Protein 8QLX (pdb70)

B-factor: mean 40.54, std 14.04, range [8.07, 87.46]

Sequence (138 aa):
NTVSIPCHHIRLGDILLLQGRPCQVIRISTSAATGQHRYLGVDLFTKELREESSSISTPSPSVVVQTMCGPVFKQYRVLDMQAGHIVAMTETGDVKQNLPVSEQSNLYERLQRAFESGSVRALVVSDNGRELVCDMAV

Secondary structure (P-SEA, 3-state):
cbbbbbccccccccccccccccccccbbbbbccccbbbbbbccccccbbbbbbbbbbbccccbbbbbbbbcbbbbbbbcccccccccccccccccccbbbbbcccaaaaaaaaaaacccbbbbccccccccccccccc

InterPro domains:
  IPR001884 Translation elongation factor IF5A-like [PTHR11673] (33-179)
  IPR008991 Translation protein SH3-like domain superfamily [SSF50104] (34-106)
  IPR012340 Nucleic acid-binding, OB-fold [G3DSA:2.40.50.140] (107-181)
  IPR012340 Nucleic acid-binding, OB-fold [SSF50249] (109-177)
  IPR014722 Large ribosomal subunit protein uL2, domain 2 [G3DSA:2.30.30.30] (33-106)
  IPR037318 Hex1, S1 domain [cd04469] (107-181)
  IPR048670 Translation initiation factor 5A-like, N-terminal [PF21485] (36-87)

Structure (mmCIF, N/CA/C/O backbone):
data_8QLX
#
_entry.id   8QLX
#
_cell.length_a   57.660
_cell.length_b   57.660
_cell.length_c   187.890
_cell.angle_alpha   90.000
_cell.angle_beta   90.000
_cell.angle_gamma   120.000
#
_symmetry.space_group_name_H-M   'P 65 2 2'
#
loop_
_entity.id
_entity.type
_entity.pdbx_description
1 polymer 'Putative vacuolar ATPase MVP1'
2 water water
#
loop_
_atom_site.group_PDB
_atom_site.id
_atom_site.type_symbol
_atom_site.label_atom_id
_atom_site.label_alt_id
_atom_site.label_comp_id
_atom_site.label_asym_id
_atom_site.label_entity_id
_atom_site.label_seq_id
_atom_site.pdbx_PDB_ins_code
_atom_site.Cartn_x
_atom_site.Cartn_y
_atom_site.Cartn_z
_atom_site.occupancy
_atom_site.B_iso_or_equiv
_atom_site.auth_seq_id
_atom_site.auth_comp_id
_atom_site.auth_asym_id
_atom_site.auth_atom_id
_atom_site.pdbx_PDB_model_num
ATOM 1 C C . PRO A 1 35 ? 24.65837 40.15926 87.19628 1.000 55.38611 35 PRO A C 1
ATOM 2 O O . PRO A 1 35 ? 25.04361 38.99135 87.08391 1.000 60.39518 35 PRO A O 1
ATOM 3 N N . ASN A 1 36 ? 23.97516 40.59192 88.25514 1.000 56.15246 36 ASN A N 1
ATOM 4 C CA . ASN A 1 36 ? 23.02786 39.75221 88.97890 1.000 55.04132 36 ASN A CA 1
ATOM 5 C C . ASN A 1 36 ? 21.57719 40.09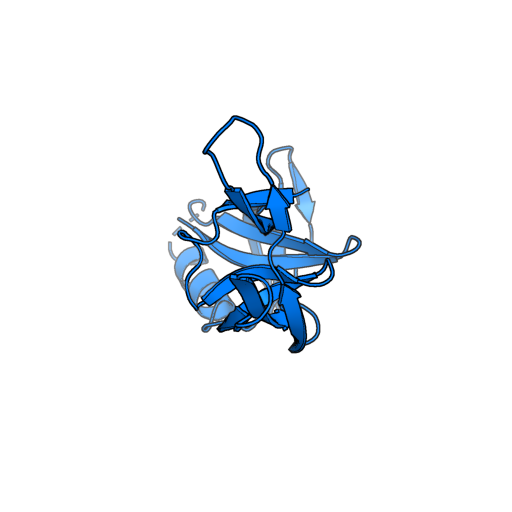362 88.64904 1.000 51.24726 36 ASN A C 1
ATOM 6 O O . ASN A 1 36 ? 20.66449 39.65593 89.36121 1.000 49.29024 36 ASN A O 1
ATOM 11 N N . THR A 1 37 ? 21.34571 40.84928 87.57775 1.000 43.02614 37 THR A N 1
ATOM 12 C CA . THR A 1 37 ? 20.02810 41.33658 87.21243 1.000 39.32247 37 THR A CA 1
ATOM 13 C C . THR A 1 37 ? 19.84271 41.29228 85.70448 1.000 40.25791 37 THR A C 1
ATOM 14 O O . THR A 1 37 ? 20.76799 41.60386 84.95531 1.000 34.97600 37 THR A O 1
ATOM 18 N N . VAL A 1 38 ? 18.63773 40.91796 85.27186 1.000 29.66378 38 VAL A N 1
ATOM 19 C CA . VAL A 1 38 ? 18.25228 40.90308 83.86669 1.000 31.68105 38 VAL A CA 1
ATOM 20 C C . VAL A 1 38 ? 17.15486 41.93810 83.70344 1.000 28.54812 38 VAL A C 1
ATOM 21 O O . VAL A 1 38 ? 16.15341 41.88995 84.42292 1.000 29.18084 38 VAL A O 1
ATOM 25 N N . SER A 1 39 ? 17.32682 42.85965 82.76051 1.000 25.44670 39 SER A N 1
ATOM 26 C CA . SER A 1 39 ? 16.27650 43.82990 82.48976 1.000 26.08825 39 SER A CA 1
ATOM 27 C C . SER A 1 39 ? 15.21330 43.21387 81.59242 1.000 30.08221 39 SER A C 1
ATOM 28 O O . SER A 1 39 ? 15.52588 42.70448 80.52227 1.000 30.15795 39 SER A O 1
ATOM 31 N N . ILE A 1 40 ? 13.95896 43.27221 82.01258 1.000 23.75544 40 ILE A N 1
ATOM 32 C CA . ILE A 1 40 ? 12.86800 42.64610 81.26418 1.000 22.93918 40 ILE A CA 1
ATOM 33 C C . ILE A 1 40 ? 11.83024 43.71005 80.93150 1.000 24.01396 40 ILE A C 1
ATOM 34 O O . ILE A 1 40 ? 11.29776 44.35000 81.83959 1.000 21.46024 40 ILE A O 1
ATOM 39 N N . PRO A 1 41 ? 11.47818 43.89567 79.65936 1.000 22.63902 41 PRO A N 1
ATOM 40 C CA . PRO A 1 41 ? 10.41823 44.85147 79.32651 1.000 23.12274 41 PRO A CA 1
ATOM 41 C C . PRO A 1 41 ? 9.10192 44.38325 79.90237 1.000 23.37814 41 PRO A C 1
ATOM 42 O O . PRO A 1 41 ? 8.77433 43.19089 79.85823 1.000 20.93315 41 PRO A O 1
ATOM 46 N N . CYS A 1 42 ? 8.32954 45.33359 80.43445 1.000 20.80423 42 CYS A N 1
ATOM 47 C CA . CYS A 1 42 ? 7.06709 44.94521 81.05465 1.000 21.22406 42 CYS A CA 1
ATOM 48 C C . CYS A 1 42 ? 6.15793 44.21883 80.08809 1.000 21.27470 42 CYS A C 1
ATOM 49 O O . CYS A 1 42 ? 5.36777 43.36843 80.50353 1.000 22.90349 42 CYS A O 1
ATOM 52 N N . HIS A 1 43 ? 6.18363 44.58248 78.81024 1.000 21.86305 43 HIS A N 1
ATOM 53 C CA . HIS A 1 43 ? 5.23080 43.88132 77.95782 1.000 21.86546 43 HIS A CA 1
ATOM 54 C C . HIS A 1 43 ? 5.63444 42.43363 77.71506 1.000 26.39819 43 HIS A C 1
ATOM 55 O O . HIS A 1 43 ? 4.86541 41.68735 77.11335 1.000 26.07509 43 HIS A O 1
ATOM 62 N N . HIS A 1 44 ? 6.78906 41.99576 78.21760 1.000 18.46271 44 HIS A N 1
ATOM 63 C CA . HIS A 1 44 ? 7.17840 40.59508 78.13854 1.000 18.28478 44 HIS A CA 1
ATOM 64 C C . HIS A 1 44 ? 7.06560 39.91180 79.48773 1.000 22.99394 44 HIS A C 1
ATOM 65 O O . HIS A 1 44 ? 7.68187 38.86737 79.71945 1.000 24.08113 44 HIS A O 1
ATOM 72 N N . ILE A 1 45 ? 6.3163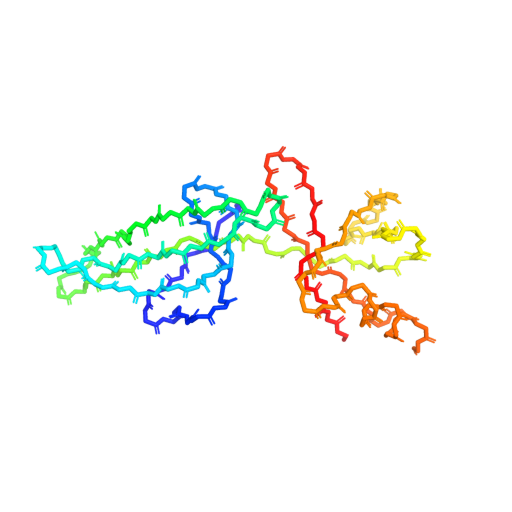1 40.49170 80.41100 1.000 19.29768 45 ILE A N 1
ATOM 73 C CA . ILE A 1 45 ? 6.17407 39.88441 81.72429 1.000 16.45045 45 ILE A CA 1
ATOM 74 C C . ILE A 1 45 ? 4.75411 39.36238 81.81461 1.000 25.55239 45 ILE A C 1
ATOM 75 O O . ILE A 1 45 ? 3.79878 40.10511 81.56346 1.000 23.72225 45 ILE A O 1
ATOM 80 N N . ARG A 1 46 ? 4.62326 38.08608 82.12943 1.000 21.49097 46 ARG A N 1
ATOM 81 C CA . ARG A 1 46 ? 3.32626 37.43404 82.22452 1.000 24.64351 46 ARG A CA 1
ATOM 82 C C . ARG A 1 46 ? 3.19300 36.81327 83.60896 1.000 25.67543 46 ARG A C 1
ATOM 83 O O . ARG A 1 46 ? 4.18458 36.63251 84.31245 1.000 19.75811 46 ARG A O 1
ATOM 91 N N . LEU A 1 47 ? 1.96022 36.48379 84.00367 1.000 24.74905 47 LEU A N 1
ATOM 92 C CA . LEU A 1 47 ? 1.75211 35.73388 85.24197 1.000 26.18688 47 LEU A CA 1
ATOM 93 C C . LEU A 1 47 ? 2.64044 34.50211 85.28381 1.000 25.01614 47 LEU A C 1
ATOM 94 O O . LEU A 1 47 ? 2.73848 33.76245 84.29915 1.000 27.50549 47 LEU A O 1
ATOM 99 N N . GLY A 1 48 ? 3.23396 34.23449 86.45088 1.000 22.78824 48 GLY A N 1
ATOM 100 C CA . GLY A 1 48 ? 4.09672 33.06276 86.60866 1.000 27.64479 48 GLY A CA 1
ATOM 101 C C . GLY A 1 48 ? 5.57097 33.34929 86.36719 1.000 30.50604 48 GLY A C 1
ATOM 102 O O . GLY A 1 48 ? 6.42448 32.55921 86.77873 1.000 23.15369 48 GLY A O 1
ATOM 103 N N . ASP A 1 49 ? 5.89483 34.46937 85.72564 1.000 23.52639 49 ASP A N 1
ATOM 104 C CA . ASP A 1 49 ? 7.29397 34.84687 85.54893 1.000 21.77859 49 ASP A CA 1
ATOM 105 C C . ASP A 1 49 ? 7.93536 35.13077 86.89722 1.000 22.17040 49 ASP A C 1
ATOM 106 O O . ASP A 1 49 ? 7.27349 35.51636 87.86188 1.000 23.10109 49 ASP A O 1
ATOM 111 N N . ILE A 1 50 ? 9.24921 34.96466 86.96013 1.000 19.31701 50 ILE A N 1
ATOM 112 C CA . ILE A 1 50 ? 9.98820 35.22839 88.18714 1.000 18.45518 50 ILE A CA 1
ATOM 113 C C . ILE A 1 50 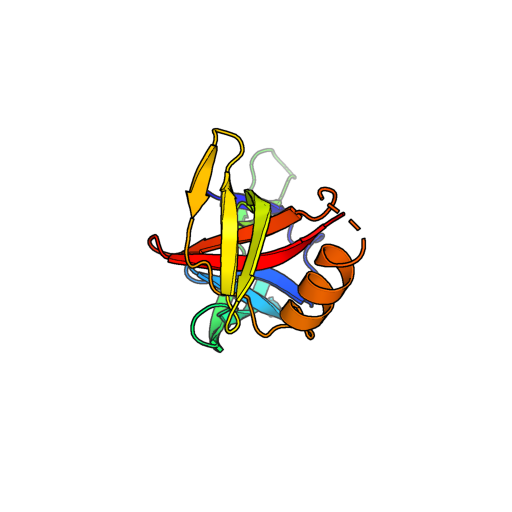? 10.64964 36.58121 87.99713 1.000 25.56186 50 ILE A C 1
ATOM 114 O O . ILE A 1 50 ? 11.36169 36.79381 87.00614 1.000 21.29275 50 ILE A O 1
ATOM 119 N N . LEU A 1 51 ? 10.39935 37.50122 88.91612 1.000 18.45708 51 LEU A N 1
ATOM 120 C CA . LEU A 1 51 ? 10.97716 38.83406 88.86620 1.000 17.83583 51 LEU A CA 1
ATOM 121 C C . LEU A 1 51 ? 11.63887 39.09297 90.20310 1.000 19.80499 51 LEU A C 1
ATOM 122 O O . LEU A 1 51 ? 11.29953 38.45536 91.19934 1.000 23.62103 51 LEU A O 1
ATOM 127 N N . LEU A 1 52 ? 12.58631 40.04262 90.23492 1.000 18.85778 52 LEU A N 1
ATOM 128 C CA . LEU A 1 52 ? 13.00092 40.61673 91.50669 1.000 19.63792 52 LEU A CA 1
ATOM 129 C C . LEU A 1 52 ? 11.95432 41.65002 91.91839 1.000 24.95044 52 LEU A C 1
ATOM 130 O O . LEU A 1 52 ? 11.75661 42.64771 91.22292 1.000 22.95465 52 LEU A O 1
ATOM 135 N N . LEU A 1 53 ? 11.29380 41.41791 93.03928 1.000 19.65429 53 LEU A N 1
ATOM 136 C CA . LEU A 1 53 ? 10.36481 42.37485 93.63264 1.000 20.38637 53 LEU A CA 1
ATOM 137 C C . LEU A 1 53 ? 10.92572 42.77544 94.97774 1.000 23.66685 53 LEU A C 1
ATOM 138 O O . LEU A 1 53 ? 11.11503 41.90816 95.84178 1.000 23.14076 53 LEU A O 1
ATOM 143 N N . GLN A 1 54 ? 11.14129 44.07697 95.18043 1.000 18.55778 54 GLN A N 1
ATOM 144 C CA . GLN A 1 54 ? 11.82611 44.54465 96.37540 1.000 24.07421 54 GLN A CA 1
ATOM 145 C C . GLN A 1 54 ? 13.13085 43.76710 96.55876 1.000 27.81772 54 GLN A C 1
ATOM 146 O O . GLN A 1 54 ? 13.51971 43.40745 97.67546 1.000 27.39051 54 GLN A O 1
ATOM 152 N N . GLY A 1 55 ? 13.78232 43.45841 95.43165 1.000 22.26813 55 GLY A N 1
ATOM 153 C CA . GLY A 1 55 ? 15.10629 42.87054 95.43684 1.000 26.63320 55 GLY A CA 1
ATOM 154 C C . GLY A 1 55 ? 15.12794 41.36806 95.63973 1.000 33.43092 55 GLY A C 1
ATOM 155 O O . GLY A 1 55 ? 16.21014 40.77995 95.71253 1.000 31.19270 55 GLY A O 1
ATOM 156 N N . ARG A 1 56 ? 13.97929 40.72747 95.72135 1.000 25.34061 56 ARG A N 1
ATOM 157 C CA . ARG A 1 56 ? 13.93928 39.31144 96.03669 1.000 23.84433 56 ARG A CA 1
ATOM 158 C C . ARG A 1 56 ? 13.22506 38.55695 94.91967 1.000 28.11115 56 ARG A C 1
ATOM 159 O O . ARG A 1 56 ? 12.23334 39.05281 94.37965 1.000 25.61087 56 ARG A O 1
ATOM 167 N N . PRO A 1 57 ? 13.68515 37.35963 94.56816 1.000 26.52204 57 PRO A N 1
ATOM 168 C CA . PRO A 1 57 ? 13.06031 36.61539 93.45975 1.000 26.58100 57 PRO A CA 1
ATOM 169 C C . PRO A 1 57 ? 11.66343 36.16567 93.84279 1.000 24.78445 57 PRO A C 1
ATOM 170 O O . PRO A 1 57 ? 11.48589 35.47604 94.84726 1.000 25.36319 57 PRO A O 1
ATOM 174 N N . CYS A 1 58 ? 10.67666 36.52552 93.01369 1.000 24.41793 58 CYS A N 1
ATOM 175 C CA . CYS A 1 58 ? 9.27873 36.26608 93.33674 1.000 22.92118 58 CYS A CA 1
ATOM 176 C C . CYS A 1 58 ? 8.56266 35.78068 92.09885 1.000 19.75862 58 CYS A C 1
ATOM 177 O O . CYS A 1 58 ? 8.82622 36.26960 91.00299 1.000 20.46766 58 CYS A O 1
ATOM 180 N N . GLN A 1 59 ? 7.61804 34.86193 92.28099 1.000 21.68135 59 GLN A N 1
ATOM 181 C CA . GLN A 1 59 ? 6.79669 34.40025 91.16717 1.000 21.97379 59 GLN A CA 1
ATOM 182 C C . GLN A 1 59 ? 5.60223 35.34508 91.01069 1.000 20.60644 59 GLN A C 1
ATOM 183 O O . GLN A 1 59 ? 4.84469 35.53819 91.96619 1.000 20.23853 59 GLN A O 1
ATOM 189 N N . VAL A 1 60 ? 5.43526 35.94554 89.83004 1.000 18.31871 60 VAL A N 1
ATOM 190 C CA . VAL A 1 60 ? 4.38733 36.96775 89.67337 1.000 19.35084 60 VAL A CA 1
ATOM 191 C C . VAL A 1 60 ? 3.01761 36.29829 89.67810 1.000 23.38181 60 VAL A C 1
ATOM 192 O O . VAL A 1 60 ? 2.78448 35.32007 88.94990 1.000 24.99443 60 VAL A O 1
ATOM 196 N N . ILE A 1 61 ? 2.11054 36.82898 90.50024 1.000 23.78371 61 ILE A N 1
ATOM 197 C CA . ILE A 1 61 ? 0.74980 36.30122 90.60587 1.000 23.34746 61 ILE A CA 1
ATOM 198 C C . ILE A 1 61 ? -0.31094 37.32607 90.23804 1.000 23.32490 61 ILE A C 1
ATOM 199 O O . ILE A 1 61 ? -1.48128 36.93891 90.04122 1.000 23.91819 61 ILE A O 1
ATOM 204 N N . ARG A 1 62 ? 0.04157 38.59231 90.07171 1.000 23.01773 62 ARG A N 1
ATOM 205 C CA . ARG A 1 62 ? -0.96169 39.56808 89.66922 1.000 24.45313 62 ARG A CA 1
ATOM 206 C C . ARG A 1 62 ? -0.24580 40.71290 88.99136 1.000 25.34582 62 ARG A C 1
ATOM 207 O O . ARG A 1 62 ? 0.79671 41.15407 89.46269 1.000 20.04264 62 ARG A O 1
ATOM 215 N N . ILE A 1 63 ? -0.78970 41.18257 87.87293 1.000 20.22084 63 ILE A N 1
ATOM 216 C CA . ILE A 1 63 ? -0.21562 42.34353 87.18728 1.000 21.30709 63 ILE A CA 1
ATOM 217 C C . ILE A 1 63 ? -1.29061 43.39670 87.07122 1.000 26.01075 63 ILE A C 1
ATOM 218 O O . ILE A 1 63 ? -2.39982 43.08356 86.66309 1.000 26.01793 63 ILE A O 1
ATOM 223 N N . SER A 1 64 ? -0.97077 44.65170 87.40714 1.000 23.25927 64 SER A N 1
ATOM 224 C CA . SER A 1 64 ? -1.96132 45.68882 87.19382 1.000 27.44955 64 SER A CA 1
ATOM 225 C C . SER A 1 64 ? -1.23621 46.94237 86.75532 1.000 27.36156 64 SER A C 1
ATOM 226 O O . SER A 1 64 ? -0.00871 46.97579 86.66159 1.000 30.53762 64 SER A O 1
ATOM 229 N N . THR A 1 65 ? -2.00360 47.97223 86.46375 1.000 27.79871 65 THR A N 1
ATOM 230 C CA . THR A 1 65 ? -1.44704 49.23373 86.01686 1.000 30.82504 65 THR A CA 1
ATOM 231 C C . THR A 1 65 ? -1.93282 50.35049 86.92355 1.000 33.67260 65 THR A C 1
ATOM 232 O O . THR A 1 65 ? -3.09364 50.37238 87.33457 1.000 35.86667 65 THR A O 1
ATOM 236 N N . SER A 1 66 ? -1.02979 51.25862 87.25790 1.000 30.85572 66 SER A N 1
ATOM 237 C CA . SER A 1 66 ? -1.39933 52.41109 88.05549 1.000 33.87776 66 SER A CA 1
ATOM 238 C C . SER A 1 66 ? -2.13648 53.40278 87.16694 1.000 33.57061 66 SER A C 1
ATOM 239 O O . SER A 1 66 ? -1.61005 53.83551 86.13309 1.000 34.88312 66 SER A O 1
ATOM 242 N N . ALA A 1 67 ? -3.35031 53.76330 87.57262 1.000 40.04088 67 ALA A N 1
ATOM 243 C CA . ALA A 1 67 ? -4.08061 54.81533 86.87873 1.000 46.19852 67 ALA A CA 1
ATOM 244 C C . ALA A 1 67 ? -3.33661 56.14667 86.93314 1.000 52.36332 67 ALA A C 1
ATOM 245 O O . ALA A 1 67 ? -3.39641 56.93379 85.98348 1.000 49.49390 67 ALA A O 1
ATOM 247 N N . ALA A 1 68 ? -2.62307 56.41240 88.02691 1.000 39.30780 68 ALA A N 1
ATOM 248 C CA . ALA A 1 68 ? -2.05199 57.74057 88.19868 1.000 39.35425 68 ALA A CA 1
ATOM 249 C C . ALA A 1 68 ? -0.75591 57.90079 87.42186 1.000 34.24163 68 ALA A C 1
ATOM 250 O O . ALA A 1 68 ? -0.50566 58.97288 86.86975 1.000 37.68439 68 ALA A O 1
ATOM 252 N N . THR A 1 69 ? 0.09256 56.86382 87.38882 1.000 31.21324 69 THR A N 1
ATOM 253 C CA . THR A 1 69 ? 1.41718 56.99805 86.79556 1.000 30.31938 69 THR A CA 1
ATOM 254 C C . THR A 1 69 ? 1.60373 56.24244 85.49642 1.000 31.03250 69 THR A C 1
ATOM 255 O O . THR A 1 69 ? 2.56751 56.52737 84.78469 1.000 34.88571 69 THR A O 1
ATOM 259 N N . GLY A 1 70 ? 0.76055 55.25701 85.19862 1.000 31.09550 70 GLY A N 1
ATOM 260 C CA . GLY A 1 70 ? 1.01980 54.36576 84.08566 1.000 34.52084 70 GLY A CA 1
ATOM 261 C C . GLY A 1 70 ? 2.00134 53.25529 84.38999 1.000 37.11290 70 GLY A C 1
ATOM 262 O O . GLY A 1 70 ? 2.19655 52.36617 83.55203 1.000 32.81020 70 GLY A O 1
ATOM 263 N N . GLN A 1 71 ? 2.64701 53.26963 85.54924 1.000 27.15564 71 GLN A N 1
ATOM 264 C CA . GLN A 1 71 ? 3.54822 52.17194 85.86895 1.000 24.75230 71 GLN A CA 1
ATOM 265 C C . GLN A 1 71 ? 2.74398 50.89728 86.02968 1.000 24.34051 71 GLN A C 1
ATOM 266 O O . GLN A 1 71 ? 1.60255 50.91892 86.48936 1.000 25.74449 71 GLN A O 1
ATOM 272 N N . HIS A 1 72 ? 3.3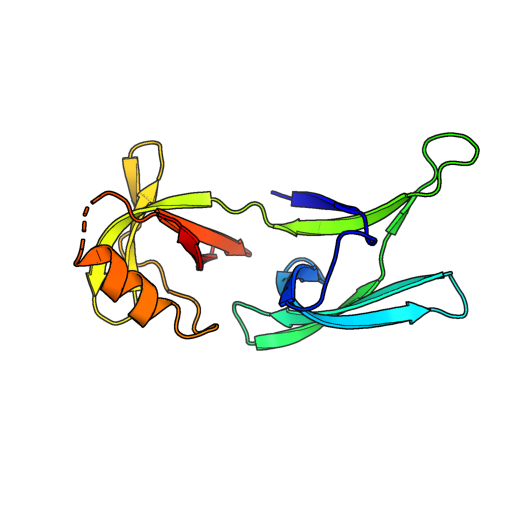6632 49.77628 85.69949 1.000 19.35254 72 HIS A N 1
ATOM 273 C CA . HIS A 1 72 ? 2.78397 48.47987 86.00700 1.000 22.09623 72 HIS A CA 1
ATOM 274 C C . HIS A 1 72 ? 3.14943 48.08366 87.43027 1.000 24.93541 72 HIS A C 1
ATOM 275 O O . HIS A 1 72 ? 4.23617 48.40101 87.90617 1.000 23.31871 72 HIS A O 1
ATOM 282 N N . ARG A 1 73 ? 2.24085 47.41017 88.12510 1.000 20.34889 73 ARG A N 1
ATOM 283 C CA . ARG A 1 73 ? 2.53672 46.92714 89.47100 1.000 21.67951 73 ARG A CA 1
ATOM 284 C C . ARG A 1 73 ? 2.53998 45.40959 89.44590 1.000 21.51783 73 ARG A C 1
ATOM 285 O O . ARG A 1 73 ? 1.62397 44.80339 88.88601 1.000 22.16640 73 ARG A O 1
ATOM 290 N N . TYR A 1 74 ? 3.56667 44.79814 90.03766 1.000 17.94214 74 TYR A N 1
ATOM 291 C CA . TYR A 1 74 ? 3.70344 43.34363 90.04578 1.000 16.57123 74 TYR A CA 1
ATOM 292 C C . TYR A 1 74 ? 3.55837 42.86022 91.46869 1.000 20.26321 74 TYR A C 1
ATOM 293 O O . TYR A 1 74 ? 4.25570 43.35204 92.35265 1.000 23.77955 74 TYR A O 1
ATOM 302 N N . LEU A 1 75 ? 2.64241 41.91028 91.68309 1.000 19.51486 75 LEU A N 1
ATOM 303 C CA . LEU A 1 75 ? 2.49859 41.24962 92.96642 1.000 20.47925 75 LEU A CA 1
ATOM 304 C C . LEU A 1 75 ? 3.07300 39.84341 92.80898 1.000 17.60087 75 LEU A C 1
ATOM 305 O O . LEU A 1 75 ? 2.74347 39.13696 91.84733 1.000 19.21062 75 LEU A O 1
ATOM 310 N N . GLY A 1 76 ? 3.90929 39.42257 93.74854 1.000 19.78005 76 GLY A N 1
ATOM 311 C CA . GLY A 1 76 ? 4.54717 38.13138 93.56724 1.000 20.57137 76 GLY A CA 1
ATOM 312 C C . GLY A 1 76 ? 4.79614 37.44307 94.88506 1.000 19.75465 76 GLY A C 1
ATOM 313 O O . GLY A 1 76 ? 4.69844 38.05039 95.94739 1.000 21.73098 76 GLY A O 1
ATOM 314 N N . VAL A 1 77 ? 5.12033 36.14469 94.79667 1.000 19.60278 77 VAL A N 1
ATOM 315 C CA . VAL A 1 77 ? 5.39627 35.31031 95.96228 1.000 20.06624 77 VAL A CA 1
ATOM 316 C C . VAL A 1 77 ? 6.89473 35.05301 96.01935 1.000 25.24903 77 VAL A C 1
ATOM 317 O O . VAL A 1 77 ? 7.46936 34.45772 95.09152 1.000 21.77022 77 VAL A O 1
ATOM 321 N N . ASP A 1 78 ? 7.49709 35.39737 97.14761 1.000 22.26489 78 ASP A N 1
ATOM 322 C CA . ASP A 1 78 ? 8.92501 35.18190 97.34434 1.000 25.14318 78 ASP A CA 1
ATOM 323 C C . ASP A 1 78 ? 9.25307 33.69230 97.24510 1.000 26.03984 78 ASP A C 1
ATOM 324 O O . ASP A 1 78 ? 8.70827 32.87624 97.99006 1.000 29.11675 78 ASP A O 1
ATOM 329 N N . LEU A 1 79 ? 10.14818 33.32989 96.31860 1.000 27.74098 79 LEU A N 1
ATOM 330 C CA . LEU A 1 79 ? 10.46442 31.91697 96.12368 1.000 28.46259 79 LEU A CA 1
ATOM 331 C C . LEU A 1 79 ? 11.11530 31.30812 97.34756 1.000 27.99951 79 LEU A C 1
ATOM 332 O O . LEU A 1 79 ? 11.06412 30.08252 97.53173 1.000 29.34766 79 LEU A O 1
ATOM 337 N N . PHE A 1 80 ? 11.78928 32.12499 98.15953 1.000 28.70332 80 PHE A N 1
ATOM 338 C CA . PHE A 1 80 ? 12.45521 31.61353 99.36074 1.000 32.23103 80 PHE A CA 1
ATOM 339 C C . PHE A 1 80 ? 11.56150 31.63171 100.59473 1.000 35.18533 80 PHE A C 1
ATOM 340 O O . PHE A 1 80 ? 11.50988 30.65085 101.33385 1.000 35.53789 80 PHE A O 1
ATOM 348 N N . THR A 1 81 ? 10.87773 32.74058 100.85888 1.000 31.14395 81 THR A N 1
ATOM 349 C CA . THR A 1 81 ? 10.11081 32.88406 102.09869 1.000 33.92229 81 THR A CA 1
ATOM 350 C C . THR A 1 81 ? 8.60560 32.76806 101.90846 1.000 29.27227 81 THR A C 1
ATOM 351 O O . THR A 1 81 ? 7.88932 32.69481 102.90567 1.000 31.11714 81 THR A O 1
ATOM 355 N N . LYS A 1 82 ? 8.11469 32.81990 100.67685 1.000 27.45689 82 LYS A N 1
ATOM 356 C CA . LYS A 1 82 ? 6.69348 32.71952 100.33758 1.000 34.48972 82 LYS A CA 1
ATOM 357 C C . LYS A 1 82 ? 5.88154 33.93360 100.78681 1.000 35.44371 82 LYS A C 1
ATOM 358 O O . LYS A 1 82 ? 4.65155 33.89314 100.75160 1.000 35.67042 82 LYS A O 1
ATOM 364 N N . GLU A 1 83 ? 6.53357 35.02493 101.17302 1.000 32.88604 83 GLU A N 1
ATOM 365 C CA . GLU A 1 83 ? 5.83175 36.26472 101.47169 1.000 33.45926 83 GLU A CA 1
ATOM 366 C C . GLU A 1 83 ? 5.40576 36.93661 100.17650 1.000 27.16125 83 GLU A C 1
ATOM 367 O O . GLU A 1 83 ? 6.04439 36.77708 99.13501 1.000 25.34888 83 GLU A O 1
ATOM 373 N N . LEU A 1 84 ? 4.31971 37.70849 100.24014 1.000 24.67056 84 LEU A N 1
ATOM 374 C CA . LEU A 1 84 ? 3.90064 38.47482 99.06730 1.000 27.22550 84 LEU A CA 1
ATOM 375 C C . LEU A 1 84 ? 4.65178 39.79537 99.04031 1.000 24.54815 84 LEU A C 1
ATOM 376 O O . LEU A 1 84 ? 4.77054 40.47271 100.06175 1.000 23.70925 84 LEU A O 1
ATOM 381 N N . ARG A 1 85 ? 5.13168 40.17093 97.86303 1.000 23.97235 85 ARG A N 1
ATOM 382 C CA . ARG A 1 85 ? 5.83255 41.43411 97.68737 1.000 21.69865 85 ARG A CA 1
ATOM 383 C C . ARG A 1 85 ? 5.30042 42.12521 96.44676 1.000 21.13619 85 ARG A C 1
ATOM 384 O O . ARG A 1 85 ? 4.87162 41.46433 95.51138 1.000 20.29408 85 ARG A O 1
ATOM 392 N N . GLU A 1 86 ? 5.28954 43.46616 96.44452 1.000 18.05470 86 GLU A N 1
ATOM 393 C CA . GLU A 1 86 ? 4.87576 44.15539 95.23434 1.000 25.03978 86 GLU A CA 1
ATOM 394 C C . GLU A 1 86 ? 5.95795 45.15763 94.87099 1.000 23.42494 86 GLU A C 1
ATOM 395 O O . GLU A 1 86 ? 6.69168 45.63853 95.73810 1.000 19.90190 86 GLU A O 1
ATOM 401 N N . GLU A 1 87 ? 6.02723 45.47509 93.58366 1.000 21.14365 87 GLU A N 1
ATOM 402 C CA . GLU A 1 87 ? 6.97220 46.48143 93.13137 1.000 21.25021 87 GLU A CA 1
ATOM 403 C C . GLU A 1 87 ? 6.42835 47.01649 91.81698 1.000 20.37011 87 GLU A C 1
ATOM 404 O O . GLU A 1 87 ? 5.86727 46.26090 91.02414 1.000 21.73133 87 GLU A O 1
ATOM 410 N N . SER A 1 88 ? 6.58121 48.30195 91.60086 1.000 18.96195 88 SER A N 1
ATOM 411 C CA . SER A 1 88 ? 6.07626 48.93295 90.38854 1.000 22.03193 88 SER A CA 1
ATOM 412 C C . SER A 1 88 ? 7.22703 49.11919 89.41388 1.000 25.92020 88 SER A C 1
ATOM 413 O O . SER A 1 88 ? 8.37144 49.29711 89.81917 1.000 22.74619 88 SER A O 1
ATOM 416 N N . SER A 1 89 ? 6.90143 49.14398 88.12749 1.000 21.52837 89 SER A N 1
ATOM 417 C CA . SER A 1 89 ? 7.91658 49.20759 87.08661 1.000 26.32772 89 SER A CA 1
ATOM 418 C C . SER A 1 89 ? 8.67072 50.53528 87.11154 1.000 25.53142 89 SER A C 1
ATOM 419 O O . SER A 1 89 ? 8.20561 51.55363 87.63247 1.000 24.89089 89 SER A O 1
ATOM 422 N N . SER A 1 90 ? 9.86440 50.51889 86.52867 1.000 27.00233 90 SER A N 1
ATOM 423 C CA . SER A 1 90 ? 10.62080 51.73755 86.30644 1.000 36.12682 90 SER A CA 1
ATOM 424 C C . SER A 1 90 ? 10.40215 52.19168 84.86939 1.000 34.25925 90 SER A C 1
ATOM 425 O O . SER A 1 90 ? 10.35101 51.37235 83.95390 1.000 34.24470 90 SER A O 1
ATOM 428 N N . ILE A 1 91 ? 10.21974 53.48943 84.68325 1.000 33.01286 91 ILE A N 1
ATOM 429 C CA . ILE A 1 91 ? 9.95656 54.05918 83.36647 1.000 33.93565 91 ILE A CA 1
ATOM 430 C C . ILE A 1 91 ? 11.13727 54.93023 82.99619 1.000 38.48242 91 ILE A C 1
ATOM 431 O O . ILE A 1 91 ? 11.47977 55.86728 83.72345 1.000 42.88219 91 ILE A O 1
ATOM 436 N N . SER A 1 92 ? 11.74452 54.63511 81.85615 1.000 34.02768 92 SER A N 1
ATOM 437 C CA . SER A 1 92 ? 12.86886 55.40513 81.36794 1.000 37.90102 92 SER A CA 1
ATOM 438 C C . SER A 1 92 ? 12.55107 55.85734 79.95676 1.000 40.84708 92 SER A C 1
ATOM 439 O O . SER A 1 92 ? 11.69865 55.27788 79.27899 1.000 36.29161 92 SER A O 1
ATOM 442 N N . THR A 1 93 ? 13.21471 56.93441 79.54541 1.000 45.35742 93 THR A N 1
ATOM 443 C CA . THR A 1 93 ? 13.04119 57.52026 78.22073 1.000 40.47118 93 THR A CA 1
ATOM 444 C C . THR A 1 93 ? 14.44235 57.75550 77.68152 1.000 46.63395 93 THR A C 1
ATOM 445 O O . THR A 1 93 ? 14.98682 58.86396 77.77971 1.000 45.65364 93 THR A O 1
ATOM 449 N N . PRO A 1 94 ? 15.06775 56.71496 77.13117 1.000 46.65393 94 PRO A N 1
ATOM 450 C CA . PRO A 1 94 ? 16.44547 56.87503 76.63209 1.000 47.27296 94 PRO A CA 1
ATOM 451 C C . PRO A 1 94 ? 16.53877 57.76398 75.40895 1.000 57.16858 94 PRO A C 1
ATOM 452 O O . PRO A 1 94 ? 17.47428 58.57057 75.29575 1.000 58.74607 94 PRO A O 1
ATOM 456 N N . SER A 1 95 ? 15.60144 57.64015 74.48257 1.000 48.55263 95 SER A N 1
ATOM 457 C CA . SER A 1 95 ? 15.58623 58.45976 73.28325 1.000 58.91215 95 SER A CA 1
ATOM 458 C C . SER A 1 95 ? 14.24984 59.17071 73.20543 1.000 52.23349 95 SER A C 1
ATOM 459 O O . SER A 1 95 ? 13.28017 58.75230 73.85348 1.000 50.46681 95 SER A O 1
ATOM 462 N N . PRO A 1 96 ? 14.15738 60.25014 72.43580 1.000 60.08266 96 PRO A N 1
ATOM 463 C CA . PRO A 1 96 ? 12.84767 60.87666 72.23136 1.000 62.64034 96 PRO A CA 1
ATOM 464 C C . PRO A 1 96 ? 11.85671 59.87056 71.67137 1.000 55.19350 96 PRO A C 1
ATOM 465 O O . PRO A 1 96 ? 12.13618 59.18714 70.68137 1.000 57.040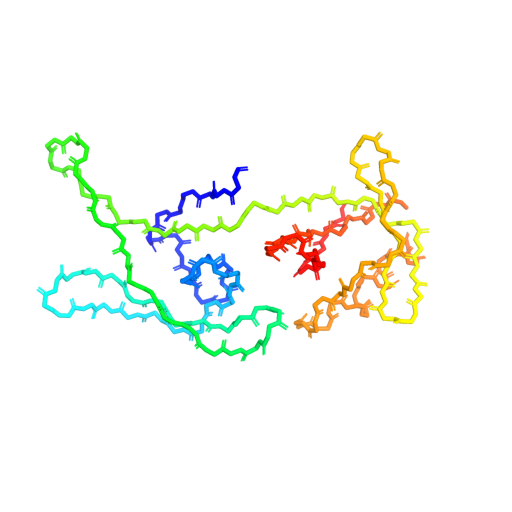98 96 PRO A O 1
ATOM 469 N N . SER A 1 97 ? 10.71033 59.76745 72.34228 1.000 48.50217 97 SER A N 1
ATOM 470 C CA . SER A 1 97 ? 9.52536 59.01005 71.96032 1.000 46.47264 97 SER A CA 1
ATOM 471 C C . SER A 1 97 ? 9.66739 57.55477 72.34240 1.000 47.09602 97 SER A C 1
ATOM 472 O O . SER A 1 97 ? 8.73421 56.78324 72.12034 1.000 46.05026 97 SER A O 1
ATOM 475 N N . VAL A 1 98 ? 10.77874 57.15967 72.94730 1.000 47.48364 98 VAL A N 1
ATOM 476 C CA . VAL A 1 98 ? 10.97308 55.79997 73.42093 1.000 40.73343 98 VAL A CA 1
ATOM 477 C C . VAL A 1 98 ? 10.73981 55.81312 74.92460 1.000 42.94638 98 VAL A C 1
ATOM 478 O O . VAL A 1 98 ? 11.50977 56.42226 75.67776 1.000 42.49752 98 VAL A O 1
ATOM 482 N N . VAL A 1 99 ? 9.66167 55.17010 75.35540 1.000 34.65699 99 VAL A N 1
ATOM 483 C CA . VAL A 1 99 ? 9.31649 55.03789 76.76314 1.000 38.16432 99 VAL A CA 1
ATOM 484 C C . VAL A 1 99 ? 9.46535 53.56888 77.09768 1.000 42.32619 99 VAL A C 1
ATOM 485 O O . VAL A 1 99 ? 8.77823 52.71907 76.51716 1.000 37.77614 99 VAL A O 1
ATOM 489 N N . VAL A 1 100 ? 10.37811 53.27531 78.00898 1.000 34.89455 100 VAL A N 1
ATOM 490 C CA . VAL A 1 100 ? 10.76370 51.91876 78.34820 1.000 37.21350 100 VAL A CA 1
ATOM 491 C C . VAL A 1 100 ? 10.26661 51.67866 79.76018 1.000 31.45145 100 VAL A C 1
ATOM 492 O O . VAL A 1 100 ? 10.59037 52.45609 80.66366 1.000 33.74515 100 VAL A O 1
ATOM 496 N N . GLN A 1 101 ? 9.42296 50.66804 79.94182 1.000 26.50596 101 GLN A N 1
ATOM 497 C CA . GLN A 1 101 ? 9.05347 50.18493 81.26739 1.000 27.52878 101 GLN A CA 1
ATOM 498 C C . GLN A 1 101 ? 9.68345 48.82143 81.45848 1.000 24.37449 101 GLN A C 1
ATOM 499 O O . GLN A 1 101 ? 9.52298 47.94348 80.61251 1.000 21.13320 101 GLN A O 1
ATOM 505 N N . THR A 1 102 ? 10.43553 48.65427 82.53308 1.000 22.35951 102 THR A N 1
ATOM 506 C CA . THR A 1 102 ? 11.12013 47.39681 82.76014 1.000 25.06684 102 THR A CA 1
ATOM 507 C C . THR A 1 102 ? 10.95499 46.97720 84.20861 1.000 26.48754 102 THR A C 1
ATOM 508 O O . THR A 1 102 ? 10.67719 47.79448 85.08612 1.000 23.06032 102 THR A O 1
ATOM 512 N N . MET A 1 103 ? 11.15443 45.68834 84.43664 1.000 21.78090 103 MET A N 1
ATOM 513 C CA . MET A 1 103 ? 11.38674 45.13722 85.75532 1.000 24.47130 103 MET A CA 1
ATOM 514 C C . MET A 1 103 ? 12.68787 44.35116 85.69075 1.000 24.52932 103 MET A C 1
ATOM 515 O O . MET A 1 103 ? 13.22264 44.06722 84.61145 1.000 26.41674 103 MET A O 1
ATOM 520 N N . CYS A 1 104 ? 13.18552 43.98729 86.85519 1.000 23.40598 104 CYS A N 1
ATOM 521 C CA . CYS A 1 104 ? 14.44512 43.26811 86.95027 1.000 27.01650 104 CYS A CA 1
ATOM 522 C C . CYS A 1 104 ? 14.08198 41.80970 87.19347 1.000 27.27411 104 CYS A C 1
ATOM 523 O O . CYS A 1 104 ? 13.19740 41.53131 88.00430 1.000 22.66737 104 CYS A O 1
ATOM 526 N N . GLY A 1 105 ? 14.70817 40.88700 86.46163 1.000 24.69958 105 GLY A N 1
ATOM 527 C CA . GLY A 1 105 ? 14.58146 39.48075 86.77059 1.000 24.25304 105 GLY A CA 1
ATOM 528 C C . GLY A 1 105 ? 15.91745 38.97818 87.29006 1.000 25.42749 105 GLY A C 1
ATOM 529 O O . GLY A 1 105 ? 16.96907 39.58407 87.04538 1.000 27.98656 105 GLY A O 1
ATOM 530 N N . PRO A 1 106 ? 15.91266 37.88570 88.03442 1.000 26.01106 106 PRO A N 1
ATOM 531 C CA . PRO A 1 106 ? 17.18489 37.32424 88.50236 1.000 29.09260 106 PRO A CA 1
ATOM 532 C C . PRO A 1 106 ? 17.93943 36.66308 87.36462 1.000 34.52892 106 PRO A C 1
ATOM 533 O O . PRO A 1 106 ? 17.36693 36.23485 86.35767 1.000 28.79314 106 PRO A O 1
ATOM 537 N N . VAL A 1 107 ? 19.24783 36.54137 87.55702 1.000 31.65103 107 VAL A N 1
ATOM 538 C CA . VAL A 1 107 ? 20.07019 35.76339 86.63845 1.000 32.68873 107 VAL A CA 1
ATOM 539 C C . VAL A 1 107 ? 19.95353 34.30995 87.07450 1.000 33.82203 107 VAL A C 1
ATOM 540 O O . VAL A 1 107 ? 20.26040 33.97879 88.22185 1.000 40.30939 107 VAL A O 1
ATOM 544 N N . PHE A 1 108 ? 19.48177 33.44544 86.18527 1.000 34.58553 108 PHE A N 1
ATOM 545 C CA . PHE A 1 108 ? 19.42534 32.01317 86.47731 1.000 32.89293 108 PHE A CA 1
ATOM 546 C C . PHE A 1 108 ? 20.74680 31.36981 86.09064 1.000 36.41425 108 PHE A C 1
ATOM 547 O O . PHE A 1 108 ? 21.23617 31.58645 84.98352 1.000 35.66743 108 PHE A O 1
ATOM 555 N N . LYS A 1 109 ? 21.28933 30.56152 86.98315 1.000 44.03569 109 LYS A N 1
ATOM 556 C CA . LYS A 1 109 ? 22.46882 29.76188 86.70737 1.000 42.75248 109 LYS A CA 1
ATOM 557 C C . LYS A 1 109 ? 22.01595 28.34864 86.34913 1.000 43.42595 109 LYS A C 1
ATOM 558 O O . LYS A 1 109 ? 20.98555 27.88114 86.83568 1.000 43.67549 109 LYS A O 1
ATOM 563 N N . GLN A 1 110 ? 22.77586 27.67367 85.48655 1.000 42.41075 110 GLN A N 1
ATOM 564 C CA . GLN A 1 110 ? 22.50682 26.29001 85.11528 1.000 42.33369 110 GLN A CA 1
ATOM 565 C C . GLN A 1 110 ? 23.58067 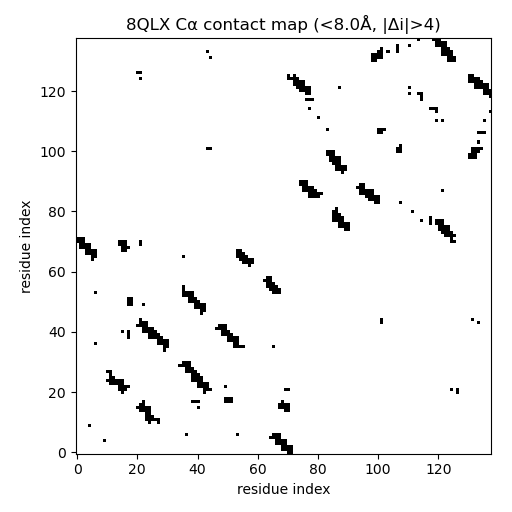25.42112 85.75521 1.000 40.72370 110 GLN A C 1
ATOM 566 O O . GLN A 1 110 ? 24.76486 25.58734 85.45152 1.000 41.07522 110 GLN A O 1
ATOM 572 N N . TYR A 1 111 ? 23.17116 24.50539 86.62412 1.000 39.44305 111 TYR A N 1
ATOM 573 C CA . TYR A 1 111 ? 24.09771 23.62684 87.32686 1.000 38.44062 111 TYR A CA 1
ATOM 574 C C . TYR A 1 111 ? 23.86686 22.18407 86.89643 1.000 42.78162 111 TYR A C 1
ATOM 575 O O . TYR A 1 111 ? 22.71852 21.76308 86.69175 1.000 40.02861 111 TYR A O 1
ATOM 584 N N . ARG A 1 112 ? 24.95770 21.42858 86.76871 1.000 39.92702 112 ARG A N 1
ATOM 585 C CA . ARG A 1 112 ? 24.82400 19.99301 86.58321 1.000 41.23313 112 ARG A CA 1
ATOM 586 C C . ARG A 1 112 ? 24.28035 19.38762 87.87386 1.000 42.95437 112 ARG A C 1
ATOM 587 O O . ARG A 1 112 ? 24.52508 19.89656 88.96912 1.000 38.62377 112 ARG A O 1
ATOM 595 N N . VAL A 1 113 ? 23.49438 18.32502 87.74182 1.000 41.45036 113 VAL A N 1
ATOM 596 C CA . VAL A 1 113 ? 22.91484 17.64920 88.89553 1.000 41.12985 113 VAL A CA 1
ATOM 597 C C . VAL A 1 113 ? 23.70126 16.35451 89.06200 1.000 42.80326 113 VAL A C 1
ATOM 598 O O . VAL A 1 113 ? 23.65460 15.48109 88.19102 1.000 45.11178 113 VAL A O 1
ATOM 602 N N . LEU A 1 114 ? 24.44478 16.23741 90.15953 1.000 42.22894 114 LEU A N 1
ATOM 603 C CA . LEU A 1 114 ? 25.25774 15.05203 90.39547 1.000 44.29860 114 LEU A CA 1
ATOM 604 C C . LEU A 1 114 ? 24.57274 14.01078 91.26884 1.000 45.70724 114 LEU A C 1
ATOM 605 O O . LEU A 1 114 ? 24.95055 12.83728 91.22218 1.000 48.35013 114 LEU A O 1
ATOM 610 N N . ASP A 1 115 ? 23.59768 14.40728 92.07433 1.000 44.51771 115 ASP A N 1
ATOM 611 C CA . ASP A 1 115 ? 22.92319 13.46960 92.95860 1.000 46.23073 115 ASP A CA 1
ATOM 612 C C . ASP A 1 115 ? 21.70527 14.16002 93.53506 1.000 45.47303 115 ASP A C 1
ATOM 613 O O . ASP A 1 115 ? 21.59404 15.38900 93.50271 1.000 42.77058 115 ASP A O 1
ATOM 618 N N . MET A 1 116 ? 20.78752 13.34572 94.04739 1.000 46.79055 116 MET A N 1
ATOM 619 C CA . MET A 1 116 ? 19.56812 13.85024 94.65092 1.000 46.34858 116 MET A CA 1
ATOM 620 C C . MET A 1 116 ? 19.34453 13.07078 95.93587 1.000 53.26500 116 MET A C 1
ATOM 621 O O . MET A 1 116 ? 19.50704 11.84343 95.96079 1.000 53.87370 116 MET A O 1
ATOM 626 N N . GLN A 1 117 ? 19.00893 13.78658 97.00433 1.000 51.93588 117 GLN A N 1
ATOM 627 C CA . GLN A 1 117 ? 18.86623 13.17884 98.32200 1.000 57.99073 117 GLN A CA 1
ATOM 628 C C . GLN A 1 117 ? 18.08203 14.13447 99.20497 1.000 66.21385 117 GLN A C 1
ATOM 629 O O . GLN A 1 117 ? 18.38251 15.33071 99.22872 1.000 65.26384 117 GLN A O 1
ATOM 631 N N . ALA A 1 118 ? 17.05685 13.61495 99.88753 1.000 70.81371 118 ALA A N 1
ATOM 632 C CA . ALA A 1 118 ? 16.40852 14.30925 101.00676 1.000 59.83711 118 ALA A CA 1
ATOM 633 C C . ALA A 1 118 ? 15.84695 15.67204 100.60750 1.000 64.35076 118 ALA A C 1
ATOM 634 O O . ALA A 1 118 ? 15.95477 16.64671 101.35345 1.000 63.96205 118 ALA A O 1
ATOM 636 N N . GLY A 1 119 ? 15.23019 15.75102 99.43190 1.000 60.79517 119 GLY A N 1
ATOM 637 C CA . GLY A 1 119 ? 14.66689 17.01257 99.00575 1.000 57.32304 119 GLY A CA 1
ATOM 638 C C . GLY A 1 119 ? 15.66084 18.02287 98.47669 1.000 54.59928 119 GLY A C 1
ATOM 639 O O . GLY A 1 119 ? 15.24075 19.09428 98.02024 1.000 52.18540 119 GLY A O 1
ATOM 640 N N . HIS A 1 120 ? 16.95822 17.72275 98.50733 1.000 52.43497 120 HIS A N 1
ATOM 641 C CA . HIS A 1 120 ? 17.96405 18.61240 97.94814 1.000 50.45190 120 HIS A CA 1
ATOM 642 C C . HIS A 1 120 ? 18.76127 17.88746 96.86895 1.000 46.72941 120 HIS A C 1
ATOM 643 O O . HIS A 1 120 ? 18.62671 16.67714 96.65049 1.000 46.43613 120 HIS A O 1
ATOM 650 N N . ILE A 1 121 ? 19.60669 18.64644 96.18192 1.000 40.40847 121 ILE A N 1
ATOM 651 C CA . ILE A 1 121 ? 20.45210 18.07034 95.15099 1.000 45.68039 121 ILE A CA 1
ATOM 652 C C . ILE A 1 121 ? 21.91127 18.39623 95.44890 1.000 41.61953 121 ILE A C 1
ATOM 653 O O . ILE A 1 121 ? 22.24561 19.31945 96.19647 1.000 38.96870 121 ILE A O 1
ATOM 658 N N . VAL A 1 122 ? 22.78297 17.58018 94.88731 1.000 39.87687 122 VAL A N 1
ATOM 659 C CA . VAL A 1 122 ? 24.19296 17.90390 94.78067 1.000 39.48346 122 VAL A CA 1
ATOM 660 C C . VAL A 1 122 ? 24.39205 18.43778 93.37534 1.000 38.48318 122 VAL A C 1
ATOM 661 O O . VAL A 1 122 ? 24.11002 17.73703 92.39614 1.000 39.25270 122 VAL A O 1
ATOM 665 N N . ALA A 1 123 ? 24.87379 19.65908 93.26056 1.000 37.33930 123 ALA A N 1
ATOM 666 C CA . ALA A 1 123 ? 25.01538 20.25882 91.94819 1.000 36.88821 123 ALA A CA 1
ATOM 667 C C . ALA A 1 123 ? 26.47491 20.59465 91.69220 1.000 37.04249 123 ALA A C 1
ATOM 668 O O . ALA A 1 123 ? 27.31386 20.56512 92.60071 1.000 37.53472 123 ALA A O 1
ATOM 670 N N . MET A 1 124 ? 26.78126 20.90068 90.43391 1.000 37.35715 124 MET A N 1
ATOM 671 C CA . MET A 1 124 ? 28.10683 21.40200 90.11310 1.000 37.77782 124 MET A CA 1
ATOM 672 C C . MET A 1 124 ? 27.98217 22.56178 89.13820 1.000 37.74207 124 MET A C 1
ATOM 673 O O . MET A 1 124 ? 27.22001 22.49017 88.16948 1.000 38.28013 124 MET A O 1
ATOM 678 N N . THR A 1 125 ? 28.67881 23.65462 89.43704 1.000 37.56667 125 THR A N 1
ATOM 679 C CA . THR A 1 125 ? 28.70554 24.77388 88.51414 1.000 38.17815 125 THR A CA 1
ATOM 680 C C . THR A 1 125 ? 29.49710 24.41200 87.26633 1.000 39.87337 125 THR A C 1
ATOM 681 O O . THR A 1 125 ? 30.15393 23.37276 87.19358 1.000 40.60651 125 THR A O 1
ATOM 685 N N . GLU A 1 126 ? 29.43347 25.31253 86.28090 1.000 41.05399 126 GLU A N 1
ATOM 686 C CA . GLU A 1 126 ? 30.17538 25.16201 85.02872 1.000 43.37289 126 GLU A CA 1
ATOM 687 C C . GLU A 1 126 ? 31.66634 24.96759 85.26147 1.000 44.16339 126 GLU A C 1
ATOM 688 O O . GLU A 1 126 ? 32.33195 24.27862 84.48158 1.000 46.16281 126 GLU A O 1
ATOM 694 N N . THR A 1 127 ? 32.21443 25.58203 86.30699 1.000 43.17141 127 THR A N 1
ATOM 695 C CA . THR A 1 127 ? 33.64805 25.52709 86.56439 1.000 44.34090 127 THR A CA 1
ATOM 696 C C . THR A 1 127 ? 34.05229 24.33233 87.41367 1.000 52.35773 127 THR A C 1
ATOM 697 O O . THR A 1 127 ? 35.25265 24.14176 87.65513 1.000 48.53333 127 THR A O 1
ATOM 701 N N . GLY A 1 128 ? 33.08651 23.53447 87.87920 1.000 42.54542 128 GLY A N 1
ATOM 702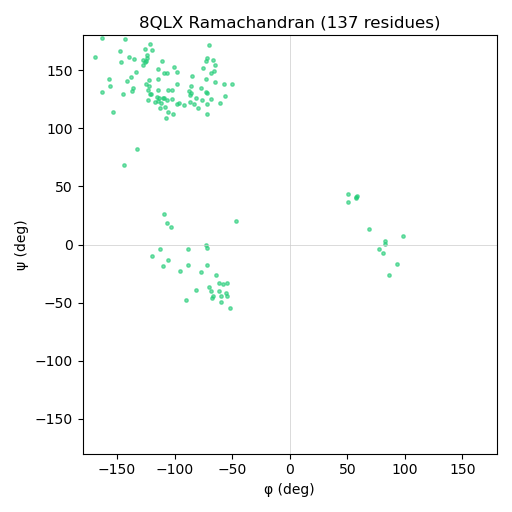 C CA . GLY A 1 128 ? 33.36975 22.38120 88.70282 1.000 42.66360 128 GLY A CA 1
ATOM 703 C C . GLY A 1 128 ? 33.20023 22.60630 90.18905 1.000 41.47971 128 GLY A C 1
ATOM 704 O O . GLY A 1 128 ? 33.56399 21.71989 90.97518 1.000 47.36350 128 GLY A O 1
ATOM 705 N N . ASP A 1 129 ? 32.67565 23.76163 90.59968 1.000 40.23123 129 ASP A N 1
ATOM 706 C CA . ASP A 1 129 ? 32.39465 24.00122 92.00964 1.000 39.61840 129 ASP A CA 1
ATOM 707 C C . ASP A 1 129 ? 31.18527 23.16930 92.44023 1.000 40.88909 129 ASP A C 1
ATOM 708 O O . ASP A 1 129 ? 30.08862 23.33110 91.89842 1.000 37.66298 129 ASP A O 1
ATOM 713 N N . VAL A 1 130 ? 31.38244 22.30178 93.41584 1.000 39.29908 130 VAL A N 1
ATOM 714 C CA . VAL A 1 130 ? 30.34068 21.40356 93.89593 1.000 38.98283 130 VAL A CA 1
ATOM 715 C C . VAL A 1 130 ? 29.52071 22.11249 94.96226 1.000 38.45820 130 VAL A C 1
ATOM 716 O O . VAL A 1 130 ? 30.06981 22.61893 95.94995 1.000 39.39760 130 VAL A O 1
ATOM 720 N N . LYS A 1 131 ? 28.20624 22.10260 94.79165 1.000 37.50537 131 LYS A N 1
ATOM 721 C CA . LYS A 1 131 ? 27.26377 22.55541 95.81272 1.000 39.12148 131 LYS A CA 1
ATOM 722 C C . LYS A 1 131 ? 26.58888 21.31145 96.37880 1.000 38.25420 131 LYS A C 1
ATOM 723 O O . LYS A 1 131 ? 25.79261 20.67797 95.68999 1.000 37.80748 131 LYS A O 1
ATOM 729 N N . GLN A 1 132 ? 26.91429 20.95634 97.62035 1.000 39.86183 132 GLN A N 1
ATOM 730 C CA . GLN A 1 132 ? 26.50148 19.65494 98.13847 1.000 41.96298 132 GLN A CA 1
ATOM 731 C C . GLN A 1 132 ? 25.03028 19.62023 98.53659 1.000 46.88624 132 GLN A C 1
ATOM 732 O O . GLN A 1 132 ? 24.41617 18.54536 98.56745 1.000 43.60113 132 GLN A O 1
ATOM 738 N N . ASN A 1 133 ? 24.44617 20.75659 98.83955 1.000 40.85419 133 ASN A N 1
ATOM 739 C CA . ASN A 1 133 ? 23.17318 20.76783 99.53141 1.000 44.24503 133 ASN A CA 1
ATOM 740 C C . ASN A 1 133 ? 22.32747 21.92565 98.99946 1.000 41.08857 133 ASN A C 1
ATOM 741 O O . ASN A 1 133 ? 22.03890 22.89476 99.68510 1.000 44.77011 133 ASN A O 1
ATOM 746 N N . LEU A 1 134 ? 21.89886 21.80965 97.75400 1.000 39.15083 134 LEU A N 1
ATOM 747 C CA . LEU A 1 134 ? 21.09803 22.85913 97.14591 1.000 41.26784 134 LEU A CA 1
ATOM 748 C C . LEU A 1 134 ? 19.61893 22.55361 97.35909 1.000 39.49274 134 LEU A C 1
ATOM 749 O O . LEU A 1 134 ? 19.14248 21.51625 96.88134 1.000 40.59124 134 LEU A O 1
ATOM 754 N N . PRO A 1 135 ? 18.85469 23.41502 98.02652 1.000 43.48204 135 PRO A N 1
ATOM 755 C CA . PRO A 1 135 ? 17.41442 23.16102 98.16238 1.000 42.00581 135 PRO A CA 1
ATOM 756 C C . PRO A 1 135 ? 16.69949 23.37342 96.84277 1.000 44.89881 135 PRO A C 1
ATOM 757 O O . PRO A 1 135 ? 17.20739 24.01691 95.92009 1.000 40.10637 135 PRO A O 1
ATOM 761 N N . VAL A 1 136 ? 15.51081 22.78958 96.75067 1.000 42.38444 136 VAL A N 1
ATOM 762 C CA . VAL A 1 136 ? 14.75488 22.75470 95.51195 1.000 42.35149 136 VAL A CA 1
ATOM 763 C C . VAL A 1 136 ? 13.42774 23.42798 95.78065 1.000 44.36853 136 VAL A C 1
ATOM 764 O O . VAL A 1 136 ? 12.77212 23.11931 96.77708 1.000 46.78201 136 VAL A O 1
ATOM 768 N N . SER A 1 137 ? 13.06111 24.37326 94.91835 1.000 44.68439 137 SER A N 1
ATOM 769 C CA . SER A 1 137 ? 11.79044 25.06579 95.06829 1.000 47.11509 137 SER A CA 1
ATOM 770 C C . SER A 1 137 ? 10.64313 24.06788 95.07928 1.000 48.68152 137 SER A C 1
ATOM 771 O O . SER A 1 137 ? 10.60795 23.11466 94.29896 1.000 48.18294 137 SER A O 1
ATOM 774 N N . GLU A 1 138 ? 9.69416 24.30601 95.97232 1.000 53.27779 138 GLU A N 1
ATOM 775 C CA . GLU A 1 138 ? 8.47023 23.52856 96.03242 1.000 53.31182 138 GLU A CA 1
ATOM 776 C C . GLU A 1 138 ? 7.51634 23.83680 94.88946 1.000 54.86593 138 GLU A C 1
ATOM 777 O O . GLU A 1 138 ? 6.43053 23.24711 94.83914 1.000 64.20732 138 GLU A O 1
ATOM 783 N N . GLN A 1 139 ? 7.86839 24.75247 93.99125 1.000 50.02086 139 GLN A N 1
ATOM 784 C CA . GLN A 1 139 ? 6.92414 25.20004 92.97775 1.000 51.56033 139 GLN A CA 1
ATOM 785 C C . GLN A 1 139 ? 6.71556 24.12014 91.92411 1.000 52.03801 139 GLN A C 1
ATOM 786 O O . GLN A 1 139 ? 7.68158 23.52888 91.42149 1.000 49.61794 139 GLN A O 1
ATOM 792 N N . SER A 1 140 ? 5.44268 23.84036 91.62992 1.000 54.64399 140 SER A N 1
ATOM 793 C CA . SER A 1 140 ? 5.03279 22.98448 90.51335 1.000 56.30025 140 SER A CA 1
ATOM 794 C C . SER A 1 140 ? 5.75663 21.63550 90.49522 1.000 54.56029 140 SER A C 1
ATOM 795 O O . SER A 1 140 ? 6.18281 21.15597 89.44215 1.000 56.77265 140 SER A O 1
ATOM 798 N N . ASN A 1 141 ? 5.88175 21.00961 91.67100 1.000 54.74678 141 ASN A N 1
ATOM 799 C CA . ASN A 1 141 ? 6.37369 19.63144 91.79396 1.000 54.69365 141 ASN A CA 1
ATOM 800 C C . ASN A 1 141 ? 7.77262 19.50828 91.17671 1.000 57.49758 141 ASN A C 1
ATOM 801 O O . ASN A 1 141 ? 8.10520 18.53919 90.48606 1.000 54.93315 141 ASN A O 1
ATOM 805 N N . LEU A 1 142 ? 8.60100 20.52291 91.42241 1.000 49.29876 142 LE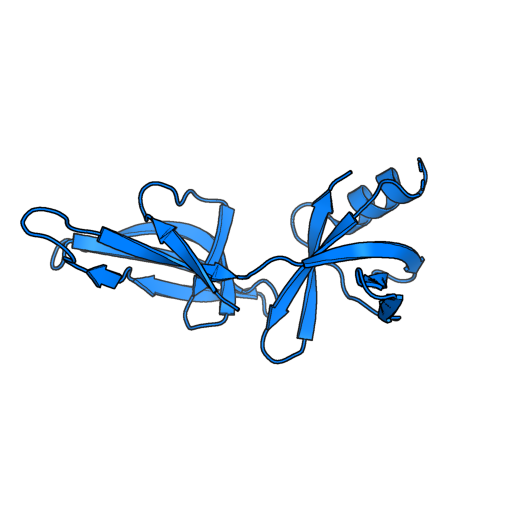U A N 1
ATOM 806 C CA . LEU A 1 142 ? 9.91158 20.58041 90.78537 1.000 46.88536 142 LEU A CA 1
ATOM 807 C C . LEU A 1 142 ? 10.76318 19.36927 91.14697 1.000 48.67214 142 LEU A C 1
ATOM 808 O O . LEU A 1 142 ? 11.39378 18.76256 90.26943 1.000 47.23311 142 LEU A O 1
ATOM 813 N N . TYR A 1 143 ? 10.78012 18.98455 92.42814 1.000 47.05286 143 TYR A N 1
ATOM 814 C CA . TYR A 1 143 ? 11.73126 17.96400 92.85597 1.000 48.16614 143 TYR A CA 1
ATOM 815 C C . TYR A 1 143 ? 11.40941 16.61436 92.22938 1.000 55.67252 143 TYR A C 1
ATOM 816 O O . TYR A 1 143 ? 12.31880 15.92388 91.74568 1.000 49.14728 143 TYR A O 1
ATOM 825 N N . GLU A 1 144 ? 10.12427 16.23209 92.20995 1.000 51.53496 144 GLU A N 1
ATOM 826 C CA . GLU A 1 144 ? 9.72175 14.97927 91.56947 1.000 59.36684 144 GLU A CA 1
ATOM 827 C C . GLU A 1 144 ? 10.04647 14.99517 90.08090 1.000 56.24013 144 GLU A C 1
ATOM 828 O O . GLU A 1 144 ? 10.47555 13.98125 89.51418 1.000 55.07462 144 GLU A O 1
ATOM 830 N N . ARG A 1 145 ? 9.83725 16.13741 89.42785 1.000 52.39171 145 ARG A N 1
ATOM 831 C CA . ARG A 1 145 ? 10.15781 16.23510 88.01256 1.000 52.37297 145 ARG A CA 1
ATOM 832 C C . ARG A 1 145 ? 11.66337 16.14833 87.79047 1.000 55.52140 145 ARG A C 1
ATOM 833 O O . ARG A 1 145 ? 12.12424 15.41948 86.90209 1.000 51.74865 145 ARG A O 1
ATOM 841 N N . LEU A 1 146 ? 12.43996 16.88789 88.59108 1.000 47.92381 146 LEU A N 1
ATOM 842 C CA . LEU A 1 146 ? 13.89526 16.73556 88.60305 1.000 51.20691 146 LEU A CA 1
ATOM 843 C C . LEU A 1 146 ? 14.30693 15.28122 88.78649 1.000 49.20030 146 LEU A C 1
ATOM 844 O O . LEU A 1 146 ? 15.08812 14.73841 87.99751 1.000 49.19224 146 LEU A O 1
ATOM 849 N N . GLN A 1 147 ? 13.80706 14.64758 89.84856 1.000 49.54854 147 GLN A N 1
ATOM 850 C CA . GLN A 1 147 ? 14.12729 13.25339 90.12284 1.000 58.84775 147 GLN A CA 1
ATOM 851 C C . GLN A 1 147 ? 13.78668 12.35979 88.93578 1.000 56.98249 147 GLN A C 1
ATOM 852 O O . GLN A 1 147 ? 14.56686 11.46517 88.57610 1.000 56.81097 147 GLN A O 1
ATOM 858 N N . ARG A 1 148 ? 12.63067 12.60180 88.31031 1.000 55.63265 148 ARG A N 1
ATOM 859 C CA . ARG A 1 148 ? 12.20982 11.82885 87.14497 1.000 58.68284 148 ARG A CA 1
ATOM 860 C C . ARG A 1 148 ? 13.22976 11.95148 86.01930 1.000 58.33458 148 ARG A C 1
ATOM 861 O O . ARG A 1 148 ? 13.68889 10.94598 85.46803 1.000 60.92226 148 ARG A O 1
ATOM 865 N N . ALA A 1 149 ? 13.62903 13.18489 85.69144 1.000 55.55409 149 ALA A N 1
ATOM 866 C CA . ALA A 1 149 ? 14.57826 13.38580 84.59658 1.000 59.50381 149 ALA A CA 1
ATOM 867 C C . ALA A 1 149 ? 15.97213 12.89297 84.97149 1.000 66.76483 149 ALA A C 1
ATOM 868 O O . ALA A 1 149 ? 16.69759 12.35227 84.12153 1.000 57.91440 149 ALA A O 1
ATOM 870 N N . PHE A 1 150 ? 16.36041 13.08640 86.23970 1.000 54.21267 150 PHE A N 1
ATOM 871 C CA . PHE A 1 150 ? 17.64410 12.59664 86.74020 1.000 56.87112 150 PHE A CA 1
ATOM 872 C C . PHE A 1 150 ? 17.79357 11.10478 86.48641 1.000 61.01144 150 PHE A C 1
ATOM 873 O O . PHE A 1 150 ? 18.85058 10.64340 86.04069 1.000 59.87966 150 PHE A O 1
ATOM 881 N N . GLU A 1 151 ? 16.72954 10.33889 86.74975 1.000 63.57209 151 GLU A N 1
ATOM 882 C CA . GLU A 1 151 ? 16.77282 8.88912 86.61116 1.000 63.18167 151 GLU A CA 1
ATOM 883 C C . GLU A 1 151 ? 16.81135 8.43177 85.15684 1.000 70.07128 151 GLU A C 1
ATOM 884 O O . GLU A 1 151 ? 17.17527 7.28202 84.89961 1.000 74.16255 151 GLU A O 1
ATOM 888 N N . SER A 1 152 ? 16.44857 9.28539 84.20423 1.000 67.15719 152 SER A N 1
ATOM 889 C CA . SER A 1 152 ? 16.51717 8.89254 82.79906 1.000 73.92981 152 SER A CA 1
ATOM 890 C C . SER A 1 152 ? 17.64205 9.63591 82.08793 1.000 76.21538 152 SER A C 1
ATOM 891 O O . SER A 1 152 ? 18.08597 9.21257 81.02126 1.000 77.67198 152 SER A O 1
ATOM 894 N N . GLY A 1 155 ? 22.88110 12.40831 82.52981 1.000 75.16879 155 GLY A N 1
ATOM 895 C CA . GLY A 1 155 ? 23.58941 13.66298 82.71310 1.000 76.89192 155 GLY A CA 1
ATOM 896 C C . GLY A 1 155 ? 23.07695 14.81668 81.86144 1.000 78.90437 155 GLY A C 1
ATOM 897 O O . GLY A 1 155 ? 23.79657 15.79479 81.63217 1.000 68.03446 155 GLY A O 1
ATOM 898 N N . SER A 1 156 ? 21.83081 14.70635 81.38754 1.000 73.21528 156 SER A N 1
ATOM 899 C CA . SER A 1 156 ? 21.23143 15.75242 80.56652 1.000 71.60201 156 SER A CA 1
ATOM 900 C C . SER A 1 156 ? 20.53070 16.82409 81.38824 1.000 67.38462 156 SER A C 1
ATOM 901 O O . SER A 1 156 ? 20.27902 17.91911 80.87627 1.000 56.14314 156 SER A O 1
ATOM 904 N N . VAL A 1 157 ? 20.22084 16.53892 82.64886 1.000 64.50218 157 VAL A N 1
ATOM 905 C CA . VAL A 1 157 ? 19.45820 17.47354 83.45926 1.000 53.74549 157 VAL A CA 1
ATOM 906 C C . VAL A 1 157 ? 20.33036 18.65888 83.85016 1.000 51.40024 157 VAL A C 1
ATOM 907 O O . VAL A 1 157 ? 21.53025 18.51428 84.12018 1.000 50.99858 157 VAL A O 1
ATOM 911 N N . ARG A 1 158 ? 19.73073 19.83929 83.87735 1.000 45.90022 158 ARG A N 1
ATOM 912 C CA . ARG A 1 158 ? 20.32028 21.00288 84.51526 1.000 42.69483 158 ARG A CA 1
ATOM 913 C C . ARG A 1 158 ? 19.34422 21.50043 85.57163 1.000 43.36439 158 ARG A C 1
ATOM 914 O O . ARG A 1 158 ? 18.12423 21.53204 85.34503 1.000 40.94419 158 ARG A O 1
ATOM 922 N N . ALA A 1 159 ? 19.87467 21.83340 86.73679 1.000 38.92726 159 ALA A N 1
ATOM 923 C CA . ALA A 1 159 ? 19.11638 22.61652 87.70225 1.000 37.76561 159 ALA A CA 1
ATOM 924 C C . ALA A 1 159 ? 19.29718 24.08737 87.37076 1.000 37.28727 159 ALA A C 1
ATOM 925 O O . ALA A 1 159 ? 20.43412 24.53771 87.16258 1.000 38.06471 159 ALA A O 1
ATOM 927 N N . LEU A 1 160 ? 18.18871 24.82578 87.29932 1.000 37.49103 160 LEU A N 1
ATOM 928 C CA . LEU A 1 160 ? 18.21382 26.27725 87.11803 1.000 37.49475 160 LEU A CA 1
ATOM 929 C C . LEU A 1 160 ? 18.09239 26.94537 88.47970 1.000 36.75936 160 LEU A C 1
ATOM 930 O O . LEU A 1 160 ? 17.10443 26.74575 89.19509 1.000 36.95638 160 LEU A O 1
ATOM 935 N N . VAL A 1 161 ? 19.08291 27.75684 88.82231 1.000 36.38676 161 VAL A N 1
ATOM 936 C CA . VAL A 1 161 ? 19.31128 28.15607 90.20004 1.000 35.98401 161 VAL A CA 1
ATOM 937 C C . VAL A 1 161 ? 19.20622 29.66498 90.26187 1.000 39.69778 161 VAL A C 1
ATOM 938 O O . VAL A 1 161 ? 19.79502 30.35798 89.42274 1.000 37.27266 161 VAL A O 1
ATOM 942 N N . VAL A 1 162 ? 18.40714 30.16116 91.20937 1.000 37.36346 162 VAL A N 1
ATOM 943 C CA . VAL A 1 162 ? 18.36196 31.57309 91.56258 1.000 38.60931 162 VAL A CA 1
ATOM 944 C C . VAL A 1 162 ? 19.04100 31.74608 92.90744 1.000 38.69841 162 VAL A C 1
ATOM 945 O O . VAL A 1 162 ? 19.03887 30.84825 93.76003 1.000 38.16680 162 VAL A O 1
ATOM 949 N N . SER A 1 163 ? 19.66994 32.89380 93.06964 1.000 39.75853 163 SER A N 1
ATOM 950 C CA . SER A 1 163 ? 20.34114 33.25426 94.30198 1.000 45.43297 163 SER A CA 1
ATOM 951 C C . SER A 1 163 ? 19.63112 34.44371 94.93198 1.000 53.21164 163 SER A C 1
ATOM 952 O O . SER A 1 163 ? 19.02204 35.26490 94.23651 1.000 45.43182 163 SER A O 1
ATOM 955 N N . ASP A 1 164 ? 19.69551 34.52333 96.25767 1.000 43.92347 164 ASP A N 1
ATOM 956 C CA . ASP A 1 164 ? 19.16063 35.68126 96.96568 1.000 47.53929 164 ASP A CA 1
ATOM 957 C C . ASP A 1 164 ? 19.95325 35.78008 98.25838 1.000 50.00420 164 ASP A C 1
ATOM 958 O O . ASP A 1 164 ? 19.87145 34.87366 99.09250 1.000 47.64208 164 ASP A O 1
ATOM 963 N N . ASN A 1 165 ? 20.74262 36.84901 98.39622 1.000 58.33010 165 ASN A N 1
ATOM 964 C CA . ASN A 1 165 ? 21.52467 37.10236 99.60857 1.000 55.73211 165 ASN A CA 1
ATOM 965 C C . ASN A 1 165 ? 22.46641 35.94176 99.91759 1.000 60.88432 165 ASN A C 1
ATOM 966 O O . ASN A 1 165 ? 22.62646 35.53975 101.07235 1.000 60.62524 165 ASN A O 1
ATOM 967 N N . GLY A 1 166 ? 23.07612 35.38303 98.86909 1.000 58.08311 166 GLY A N 1
ATOM 968 C CA . GLY A 1 166 ? 23.97324 34.25645 98.98525 1.000 62.10288 166 GLY A CA 1
ATOM 969 C C . GLY A 1 166 ? 23.29705 32.89757 98.96345 1.000 58.74787 166 GLY A C 1
ATOM 970 O O . GLY A 1 166 ? 23.93185 31.90786 98.58391 1.000 63.25455 166 GLY A O 1
ATOM 971 N N . ARG A 1 167 ? 22.03176 32.82123 99.36953 1.000 51.06456 167 ARG A N 1
ATOM 972 C CA . ARG A 1 167 ? 21.31864 31.55421 99.38379 1.000 44.54121 167 ARG A CA 1
ATOM 973 C C . ARG A 1 167 ? 20.89920 31.20164 97.96668 1.000 46.02738 167 ARG A C 1
ATOM 974 O O . ARG A 1 167 ? 20.38501 32.04269 97.22802 1.000 42.79183 167 ARG A O 1
ATOM 976 N N . GLU A 1 168 ? 21.11511 29.95414 97.59326 1.000 39.62286 168 GLU A N 1
ATOM 977 C CA . GLU A 1 168 ? 20.78953 29.47530 96.26515 1.000 40.00215 168 GLU A CA 1
ATOM 978 C C . GLU A 1 168 ? 19.59764 28.53941 96.35451 1.000 38.00288 168 GLU A C 1
ATOM 979 O O . GLU A 1 168 ? 19.42492 27.81985 97.33949 1.000 38.66384 168 GLU A O 1
ATOM 985 N N . LEU A 1 169 ? 18.78965 28.53714 95.30807 1.000 37.55892 169 LEU A N 1
ATOM 986 C CA . LEU A 1 169 ? 17.61029 27.69323 95.27113 1.000 37.84751 169 LEU A CA 1
ATOM 987 C C . LEU A 1 169 ? 17.41377 27.22039 93.83954 1.000 37.78892 169 LEU A C 1
ATOM 988 O O . LEU A 1 169 ? 17.46459 28.03036 92.91176 1.000 36.93129 169 LEU A O 1
ATOM 993 N N . VAL A 1 170 ? 17.23975 25.91170 93.66428 1.000 36.83354 170 VAL A N 1
ATOM 994 C CA . VAL A 1 170 ? 16.84739 25.36734 92.36895 1.000 36.73240 170 VAL A CA 1
ATOM 995 C C . VAL A 1 170 ? 15.38921 25.74730 92.15372 1.000 39.63565 170 VAL A C 1
ATOM 996 O O . VAL A 1 170 ? 14.50569 25.26130 92.86380 1.000 38.93701 170 VAL A O 1
ATOM 1000 N N . CYS A 1 171 ? 15.13139 26.61912 91.18989 1.000 38.15237 171 CYS A N 1
ATOM 1001 C CA . CYS A 1 171 ? 13.76721 27.05829 90.95743 1.000 39.71253 171 CYS A CA 1
ATOM 1002 C C . CYS A 1 171 ? 13.19130 26.58866 89.62987 1.000 40.83111 171 CYS A C 1
ATOM 1003 O O . CYS A 1 171 ? 12.00848 26.83279 89.37002 1.000 42.13835 171 CYS A O 1
ATOM 1006 N N . ASP A 1 172 ? 13.97573 25.91771 88.79373 1.000 39.72264 172 ASP A N 1
ATOM 1007 C CA . ASP A 1 172 ? 13.43087 25.32105 87.58262 1.000 42.66937 172 ASP A CA 1
ATOM 1008 C C . ASP A 1 172 ? 14.44675 24.30503 87.08029 1.000 43.69573 172 ASP A C 1
ATOM 1009 O O . ASP A 1 172 ? 15.52868 24.14736 87.65509 1.000 39.03416 172 ASP A O 1
ATOM 1014 N N . MET A 1 173 ? 14.09597 23.61476 85.99672 1.000 41.78898 173 MET A N 1
ATOM 1015 C CA . MET A 1 173 ? 14.98147 22.59495 85.45449 1.000 41.97478 173 MET A CA 1
ATOM 1016 C C . MET A 1 173 ? 14.97629 22.66469 83.93613 1.000 52.24025 173 MET A C 1
ATOM 1017 O O . MET A 1 173 ? 14.07441 23.24097 83.31438 1.000 45.02840 173 MET A O 1
ATOM 1022 N N . ALA A 1 174 ? 16.00979 22.06881 83.34859 1.000 44.11597 174 ALA A N 1
ATOM 1023 C CA . ALA A 1 174 ? 16.13072 21.98263 81.90370 1.000 50.97086 174 ALA A CA 1
ATOM 1024 C C . ALA A 1 174 ? 16.82035 20.67238 81.55314 1.000 52.76526 174 ALA A C 1
ATOM 1025 O O . ALA A 1 174 ? 17.52904 20.08493 82.37697 1.000 52.47626 174 ALA A O 1
ATOM 1027 N N . VAL A 1 175 ? 16.59711 20.21495 80.32057 1.000 62.06687 175 VAL A N 1
ATOM 1028 C CA . VAL A 1 175 ? 17.21821 18.98440 79.81662 1.000 67.86459 175 VAL A CA 1
ATOM 1029 C C . VAL A 1 175 ? 17.91188 19.23869 78.47691 1.000 66.88487 175 VAL A C 1
ATOM 1030 O O . VAL A 1 175 ? 19.13514 19.13069 78.37123 1.000 60.94413 175 VAL A O 1
#

Solvent-accessible surface area: 7879 Å² total

Radius of gyration: 16.94 Å; Cα contacts (8 Å, |Δi|>4): 308; chains: 1; bounding box: 38×52×30 Å

Nearest PDB structures (foldseek):
  8qlx-assembly1_A  TM=1.007E+00  e=5.377E-25  Pyricularia grisea
  8qnu-assembly1_A  TM=9.922E-01  e=8.738E-21  Metarhizium robertsii
  8cgx-assembly1_A  TM=9.917E-01  e=1.456E-20  Neurospora crassa
  8qlw-assembly1_A-2  TM=9.824E-01  e=3.444E-19  Purpureocillium lilacinum
  8qlu-assembly1_A-2  TM=9.868E-01  e=1.763E-18  Aspergillus fumigatus

Foldseek 3Di:
DKDKAFVVPDDQQDWFQAVHATWGFHDWDADPVPRWIKTWTAGQVPRDIGIHTWDWDDPDPPDITTITIGFDWFWWFFDADDDQFTWTAHPVGRIDHGAHEGPPPVARVVQVVVVVVSQKIFTWGDGPRHIYRDHMDD

Organism: Pyricularia grisea (NCBI:txid148305)